Protein AF-A0A662S962-F1 (afdb_monomer_lite)

Structure (mmCIF, N/CA/C/O backbone):
data_AF-A0A662S962-F1
#
_entry.id   AF-A0A662S962-F1
#
loop_
_atom_site.group_PDB
_atom_site.id
_atom_site.type_symbol
_atom_site.label_atom_id
_atom_site.label_alt_id
_atom_site.label_comp_id
_atom_site.label_asym_id
_atom_site.label_entity_id
_atom_site.label_seq_id
_atom_site.pdbx_PDB_ins_code
_atom_site.Cartn_x
_atom_site.Cartn_y
_atom_site.Cartn_z
_atom_site.occupancy
_atom_site.B_iso_or_equiv
_atom_site.auth_seq_id
_atom_site.auth_comp_id
_atom_site.auth_asym_id
_atom_site.auth_atom_id
_atom_site.pdbx_PDB_model_num
ATOM 1 N N . MET A 1 1 ? -18.439 -4.542 11.774 1.00 47.22 1 MET A N 1
ATOM 2 C CA . MET A 1 1 ? -17.886 -5.087 10.516 1.00 47.22 1 MET A CA 1
ATOM 3 C C . MET A 1 1 ? -16.372 -5.118 10.675 1.00 47.22 1 MET A C 1
ATOM 5 O O . MET A 1 1 ? -15.807 -4.088 11.007 1.00 47.22 1 MET A O 1
ATOM 9 N N . GLY A 1 2 ? -15.734 -6.290 10.625 1.00 70.94 2 GLY A N 1
ATOM 10 C CA . GLY A 1 2 ? -14.279 -6.392 10.806 1.00 70.94 2 GLY A CA 1
ATOM 11 C C . GLY A 1 2 ? -13.557 -6.193 9.476 1.00 70.94 2 GLY A C 1
ATOM 12 O O . GLY A 1 2 ? -13.954 -6.805 8.486 1.00 70.94 2 GLY A O 1
ATOM 13 N N . PHE A 1 3 ? -12.519 -5.360 9.438 1.00 75.56 3 PHE A N 1
ATOM 14 C CA . PHE A 1 3 ? -11.674 -5.201 8.252 1.00 75.56 3 PHE A CA 1
ATOM 15 C C . PHE A 1 3 ? -10.515 -6.198 8.294 1.00 75.56 3 PHE A C 1
ATOM 17 O O . PHE A 1 3 ? -9.945 -6.454 9.356 1.00 75.56 3 PHE A O 1
ATOM 24 N N . LYS A 1 4 ? -10.166 -6.757 7.132 1.00 86.38 4 LYS A N 1
ATOM 25 C CA . LYS A 1 4 ? -8.947 -7.552 6.962 1.00 86.38 4 LYS A CA 1
ATOM 26 C C . LYS A 1 4 ? -7.853 -6.684 6.358 1.00 86.38 4 LYS A C 1
ATOM 28 O O . LYS A 1 4 ? -8.128 -5.851 5.500 1.00 86.38 4 LYS A O 1
ATOM 33 N N . VAL A 1 5 ? -6.618 -6.923 6.777 1.00 87.81 5 VAL A N 1
ATOM 34 C CA . VAL A 1 5 ? -5.419 -6.323 6.190 1.00 87.81 5 VAL A CA 1
ATOM 35 C C . VAL A 1 5 ? -4.770 -7.360 5.283 1.00 87.81 5 VAL A C 1
ATOM 37 O O . VAL A 1 5 ? -4.521 -8.489 5.703 1.00 87.81 5 VAL A O 1
ATOM 40 N N . ALA A 1 6 ? -4.504 -6.994 4.034 1.00 88.00 6 ALA A N 1
ATOM 41 C CA . ALA A 1 6 ? -3.747 -7.832 3.113 1.00 88.00 6 ALA A CA 1
ATOM 42 C C . ALA A 1 6 ? -2.299 -7.337 3.049 1.00 88.00 6 ALA A C 1
ATOM 44 O O . ALA A 1 6 ? -2.064 -6.168 2.749 1.00 88.00 6 ALA A O 1
ATOM 45 N N . ILE A 1 7 ? -1.341 -8.224 3.313 1.00 86.56 7 ILE A N 1
ATOM 46 C CA . ILE A 1 7 ? 0.077 -7.995 3.028 1.00 86.56 7 ILE A CA 1
ATOM 47 C C . ILE A 1 7 ? 0.350 -8.655 1.679 1.00 86.56 7 ILE A C 1
ATOM 49 O O . ILE A 1 7 ? 0.311 -9.882 1.571 1.00 86.56 7 ILE A O 1
ATOM 53 N N . VAL A 1 8 ? 0.566 -7.839 0.650 1.00 83.25 8 VAL A N 1
ATOM 54 C CA . VAL A 1 8 ? 0.821 -8.313 -0.715 1.00 83.25 8 VAL A CA 1
ATOM 55 C C . VAL A 1 8 ? 2.319 -8.336 -0.950 1.00 83.25 8 VAL A C 1
ATOM 57 O O . VAL A 1 8 ? 2.965 -7.293 -0.910 1.00 83.25 8 VAL A O 1
ATOM 60 N N . LEU A 1 9 ? 2.853 -9.526 -1.195 1.00 81.06 9 LEU A N 1
ATOM 61 C CA . LEU A 1 9 ? 4.252 -9.737 -1.533 1.00 81.06 9 LEU A CA 1
ATOM 62 C C . LEU A 1 9 ? 4.340 -9.689 -3.054 1.00 81.06 9 LEU A C 1
ATOM 64 O O . LEU A 1 9 ? 3.990 -10.655 -3.729 1.00 81.06 9 LEU A O 1
ATOM 68 N N . GLN A 1 10 ? 4.687 -8.526 -3.597 1.00 69.06 10 GLN A N 1
ATOM 69 C CA . GLN A 1 10 ? 4.741 -8.356 -5.042 1.00 69.06 10 GLN A CA 1
ATOM 70 C C . GLN A 1 10 ? 6.038 -8.935 -5.600 1.00 69.06 10 GLN A C 1
ATOM 72 O O . GLN A 1 10 ? 7.125 -8.473 -5.274 1.00 69.06 10 GLN A O 1
ATOM 77 N N . ASN A 1 11 ? 5.906 -9.888 -6.519 1.00 62.25 11 ASN A N 1
ATOM 78 C CA . ASN A 1 11 ? 6.986 -10.280 -7.409 1.00 62.25 11 ASN A CA 1
ATOM 79 C C . ASN A 1 11 ? 6.905 -9.422 -8.676 1.00 62.25 11 ASN A C 1
ATOM 81 O O . ASN A 1 11 ? 6.393 -9.846 -9.710 1.00 62.25 11 ASN A O 1
ATOM 85 N N . ILE A 1 12 ? 7.333 -8.164 -8.588 1.00 53.41 12 ILE A N 1
ATOM 86 C CA . ILE A 1 12 ? 7.528 -7.394 -9.815 1.00 53.41 12 ILE A CA 1
ATOM 87 C C . ILE A 1 12 ? 8.851 -7.874 -10.394 1.00 53.41 12 ILE A C 1
ATOM 89 O O . ILE A 1 12 ? 9.917 -7.435 -9.970 1.00 53.41 12 ILE A O 1
ATOM 93 N N . ARG A 1 13 ? 8.768 -8.787 -11.366 1.00 51.47 13 ARG A N 1
ATOM 94 C CA . ARG A 1 13 ? 9.835 -8.960 -12.351 1.00 51.47 13 ARG A CA 1
ATOM 95 C C . ARG A 1 13 ? 9.874 -7.648 -13.119 1.00 51.47 13 ARG A C 1
ATOM 97 O O . ARG A 1 13 ? 9.091 -7.455 -14.049 1.00 51.47 13 ARG A O 1
ATOM 104 N N . ASP A 1 14 ? 10.673 -6.699 -12.644 1.00 46.59 14 ASP A N 1
ATOM 105 C CA . ASP A 1 14 ? 10.892 -5.462 -13.378 1.00 46.59 14 ASP A CA 1
ATOM 106 C C . ASP A 1 14 ? 11.325 -5.874 -14.793 1.00 46.59 14 ASP A C 1
ATOM 108 O O . ASP A 1 14 ? 12.194 -6.731 -14.961 1.00 46.59 14 ASP A O 1
ATOM 112 N N . ILE A 1 15 ? 10.683 -5.306 -15.817 1.00 46.78 15 ILE A N 1
ATOM 113 C CA . ILE A 1 15 ? 10.999 -5.587 -17.230 1.00 46.78 15 ILE A CA 1
ATOM 114 C C . ILE A 1 15 ? 12.486 -5.276 -17.528 1.00 46.78 15 ILE A C 1
ATOM 116 O O . ILE A 1 15 ? 13.054 -5.837 -18.461 1.00 46.78 15 ILE A O 1
ATOM 120 N N . ASP A 1 16 ? 13.129 -4.480 -16.665 1.00 44.41 16 ASP A N 1
ATOM 121 C CA . ASP A 1 16 ? 14.546 -4.110 -16.710 1.00 44.41 16 ASP A CA 1
ATOM 122 C C . ASP A 1 16 ? 15.465 -4.920 -15.764 1.00 44.41 16 ASP A C 1
ATOM 124 O O . ASP A 1 16 ? 16.687 -4.781 -15.831 1.00 44.41 16 ASP A O 1
ATOM 128 N N . ALA A 1 17 ? 14.940 -5.781 -14.883 1.00 44.78 17 ALA A N 1
ATOM 129 C CA . ALA A 1 17 ? 15.756 -6.507 -13.903 1.00 44.78 17 ALA A CA 1
ATOM 130 C C . ALA A 1 17 ? 16.189 -7.881 -14.427 1.00 44.78 17 ALA A C 1
ATOM 132 O O . ALA A 1 17 ? 15.734 -8.928 -13.968 1.00 44.78 17 ALA A O 1
ATOM 133 N N . GLN A 1 18 ? 17.132 -7.883 -15.370 1.00 40.75 18 GLN A N 1
ATOM 134 C CA . GLN A 1 18 ? 17.979 -9.061 -15.584 1.00 40.75 18 GLN A CA 1
ATOM 135 C C . GLN A 1 18 ? 19.130 -9.175 -14.570 1.00 40.75 18 GLN A C 1
ATOM 137 O O . GLN A 1 18 ? 19.819 -10.187 -14.592 1.00 40.75 18 GLN A O 1
ATOM 142 N N . LEU A 1 19 ? 19.332 -8.217 -13.655 1.00 44.97 19 LEU A N 1
ATOM 143 C CA . LEU A 1 19 ? 20.336 -8.315 -12.585 1.00 44.97 19 LEU A CA 1
ATOM 144 C C . LEU 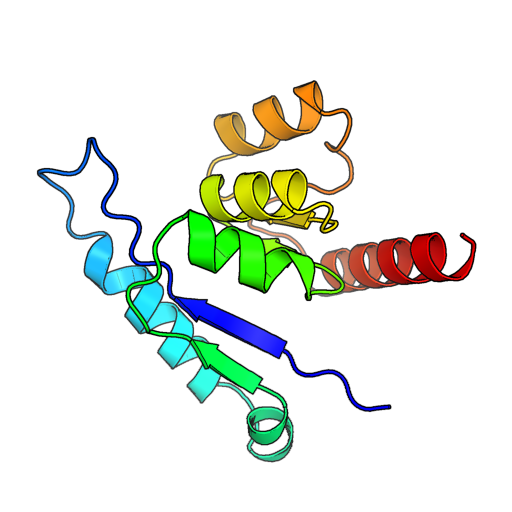A 1 19 ? 19.952 -7.483 -11.341 1.00 44.97 19 LEU A C 1
ATOM 146 O O . LEU A 1 19 ? 20.390 -6.344 -11.223 1.00 44.97 19 LEU A O 1
ATOM 150 N N . SER A 1 20 ? 19.207 -8.039 -10.382 1.00 39.47 20 SER A N 1
ATOM 151 C CA . SER A 1 20 ? 19.378 -7.682 -8.959 1.00 39.47 20 SER A CA 1
ATOM 152 C C . SER A 1 20 ? 18.740 -8.720 -8.029 1.00 39.47 20 SER A C 1
ATOM 154 O O . SER A 1 20 ? 17.685 -9.283 -8.311 1.00 39.47 20 SER A O 1
ATOM 156 N N . ASP A 1 21 ? 19.399 -8.958 -6.895 1.00 45.94 21 ASP A N 1
ATOM 157 C CA . ASP A 1 21 ? 19.005 -9.835 -5.777 1.00 45.94 21 ASP A CA 1
ATOM 158 C C . ASP A 1 21 ? 17.731 -9.369 -5.022 1.00 45.94 21 ASP A C 1
ATOM 160 O O . ASP A 1 21 ? 17.357 -9.951 -4.002 1.00 45.94 21 ASP A O 1
ATOM 164 N N . ASP A 1 22 ? 17.029 -8.339 -5.515 1.00 50.47 22 ASP A N 1
ATOM 165 C CA . ASP A 1 22 ? 15.889 -7.683 -4.846 1.00 50.47 22 ASP A CA 1
ATOM 166 C C . ASP A 1 22 ? 14.673 -8.610 -4.657 1.00 50.47 22 ASP A C 1
ATOM 168 O O . ASP A 1 22 ? 13.795 -8.361 -3.830 1.00 50.47 22 ASP A O 1
ATOM 172 N N . LEU A 1 23 ? 14.627 -9.719 -5.400 1.00 50.22 23 LEU A N 1
ATOM 173 C CA . LEU A 1 23 ? 13.551 -10.710 -5.365 1.00 50.22 23 LEU A CA 1
ATOM 174 C C . LEU A 1 23 ? 13.390 -11.376 -3.987 1.00 50.22 23 LEU A C 1
ATOM 176 O O . LEU A 1 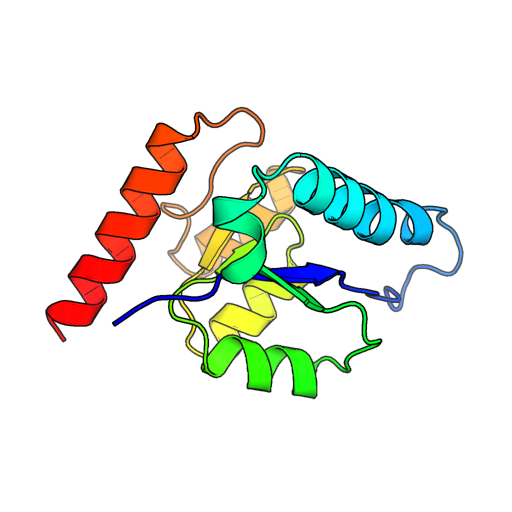23 ? 12.288 -11.783 -3.609 1.00 50.22 23 LEU A O 1
ATOM 180 N N . ASN A 1 24 ? 14.485 -11.512 -3.237 1.00 54.34 24 ASN A N 1
ATOM 181 C CA . ASN A 1 24 ? 14.485 -12.216 -1.957 1.00 54.34 24 ASN A CA 1
ATOM 182 C C . ASN A 1 24 ? 13.993 -11.332 -0.793 1.00 54.34 24 ASN A C 1
ATOM 184 O O . ASN A 1 24 ? 13.697 -11.853 0.287 1.00 54.34 24 ASN A O 1
ATOM 188 N N . ASP A 1 25 ? 13.877 -10.016 -1.001 1.00 67.50 25 ASP A N 1
ATOM 189 C CA . ASP A 1 25 ? 13.676 -9.051 0.081 1.00 67.50 25 ASP A CA 1
ATOM 190 C C . ASP A 1 25 ? 12.192 -8.867 0.447 1.00 67.50 25 ASP A C 1
ATOM 192 O O . ASP A 1 25 ? 11.813 -9.121 1.590 1.00 67.50 25 ASP A O 1
ATOM 196 N N . ASP A 1 26 ? 11.299 -8.578 -0.512 1.00 71.88 26 ASP A N 1
ATOM 197 C CA . ASP A 1 26 ? 9.867 -8.330 -0.229 1.00 71.88 26 ASP A CA 1
ATOM 198 C C . ASP A 1 26 ? 9.167 -9.551 0.403 1.00 71.88 26 ASP A C 1
ATOM 200 O O . ASP A 1 26 ? 8.392 -9.426 1.361 1.00 71.88 26 ASP A O 1
ATOM 204 N N . LEU A 1 27 ? 9.467 -10.761 -0.092 1.00 75.56 27 LEU A N 1
ATOM 205 C CA . LEU A 1 27 ? 8.925 -12.006 0.462 1.00 75.56 27 LEU A CA 1
ATOM 206 C C . LEU A 1 27 ? 9.388 -12.217 1.911 1.00 75.56 27 LEU A C 1
ATOM 208 O O . LEU A 1 27 ? 8.602 -12.635 2.770 1.00 75.56 27 LEU A O 1
ATOM 212 N N . THR A 1 28 ? 10.666 -11.948 2.175 1.00 82.12 28 THR A N 1
ATOM 213 C CA . THR A 1 28 ? 11.280 -12.105 3.495 1.00 82.12 28 THR A CA 1
ATOM 214 C C . THR A 1 28 ? 10.748 -11.054 4.463 1.00 82.12 28 THR A C 1
ATOM 216 O O . THR A 1 28 ? 10.254 -11.413 5.535 1.00 82.12 28 THR A O 1
ATOM 219 N N . ALA A 1 29 ? 10.746 -9.783 4.064 1.00 82.38 29 ALA A N 1
ATOM 220 C CA . ALA A 1 29 ? 10.246 -8.661 4.847 1.00 82.38 29 ALA A CA 1
ATOM 221 C C . ALA A 1 29 ? 8.767 -8.841 5.214 1.00 82.38 29 ALA A C 1
ATOM 223 O O . ALA A 1 29 ? 8.388 -8.728 6.382 1.00 82.38 29 ALA A O 1
ATOM 224 N N . GLY A 1 30 ? 7.915 -9.219 4.258 1.00 84.19 30 GLY A N 1
ATOM 225 C CA . GLY A 1 30 ? 6.497 -9.435 4.538 1.00 84.19 30 GLY A CA 1
ATOM 226 C C . GLY A 1 30 ? 6.230 -10.609 5.486 1.00 84.19 30 GLY A C 1
ATOM 227 O O . GLY A 1 30 ? 5.377 -10.507 6.374 1.00 84.19 30 GLY A O 1
ATOM 228 N N . LYS A 1 31 ? 7.004 -11.699 5.378 1.00 85.25 31 LYS A N 1
ATOM 229 C CA . LYS A 1 31 ? 6.963 -12.808 6.350 1.00 85.25 31 LYS A CA 1
ATOM 230 C C . LYS A 1 31 ? 7.438 -12.368 7.736 1.00 85.25 31 LYS A C 1
ATOM 232 O O . LYS A 1 31 ? 6.823 -12.752 8.732 1.00 85.25 31 LYS A O 1
ATOM 237 N N . GLN A 1 32 ? 8.494 -11.559 7.823 1.00 87.81 32 GLN A N 1
ATOM 238 C CA . GLN A 1 32 ? 8.983 -11.008 9.089 1.00 87.81 32 GLN A CA 1
ATOM 239 C C . GLN A 1 32 ? 7.923 -10.125 9.756 1.00 87.81 32 GLN A C 1
ATOM 241 O O . GLN A 1 32 ? 7.591 -10.358 10.918 1.00 87.81 32 GLN A O 1
ATOM 246 N N . ILE A 1 33 ? 7.314 -9.195 9.012 1.00 86.75 33 ILE A N 1
ATOM 247 C CA . ILE A 1 33 ? 6.216 -8.348 9.505 1.00 86.75 33 ILE A CA 1
ATOM 248 C C . ILE A 1 33 ? 5.068 -9.215 10.023 1.00 86.75 33 ILE A C 1
ATOM 250 O O . ILE A 1 33 ? 4.608 -9.018 11.147 1.00 86.75 33 ILE A O 1
ATOM 254 N N . PHE A 1 34 ? 4.634 -10.213 9.247 1.00 88.62 34 PHE A N 1
ATOM 255 C CA . PHE A 1 34 ? 3.570 -11.123 9.669 1.00 88.62 34 PHE A CA 1
ATOM 256 C C . PHE A 1 34 ? 3.924 -11.871 10.965 1.00 88.62 34 PHE A C 1
ATOM 258 O O . PHE A 1 34 ? 3.076 -12.039 11.844 1.00 88.62 34 PHE A O 1
ATOM 265 N N . ASN A 1 35 ? 5.180 -12.292 11.120 1.00 89.62 35 ASN A N 1
ATOM 266 C CA . ASN A 1 35 ? 5.649 -13.002 12.308 1.00 89.62 35 ASN A CA 1
ATOM 267 C C . ASN A 1 35 ? 5.728 -12.118 13.558 1.00 89.62 35 ASN A C 1
ATOM 269 O O . ASN A 1 35 ? 5.478 -12.629 14.650 1.00 89.62 35 ASN A O 1
ATOM 273 N N . LEU A 1 36 ? 5.983 -10.816 13.402 1.00 89.50 36 LEU A N 1
ATOM 274 C CA . LEU A 1 36 ? 5.984 -9.834 14.494 1.00 89.50 36 LEU A CA 1
ATOM 275 C C . LEU A 1 36 ? 4.577 -9.532 15.043 1.00 89.50 36 LEU A C 1
ATOM 277 O O . LEU A 1 36 ? 4.436 -8.996 16.146 1.00 89.50 36 LEU A O 1
ATOM 281 N N . LEU A 1 37 ? 3.512 -9.881 14.313 1.00 87.94 37 LEU A N 1
ATOM 282 C CA . LEU A 1 37 ? 2.141 -9.666 14.771 1.00 87.94 37 LEU A CA 1
ATOM 283 C C . LEU A 1 37 ? 1.789 -10.575 15.956 1.00 87.94 37 LEU A C 1
ATOM 285 O O . LEU A 1 37 ? 2.016 -11.785 15.940 1.00 87.94 37 LEU A O 1
ATOM 289 N N . ARG A 1 38 ? 1.111 -10.013 16.965 1.00 85.69 38 ARG A N 1
ATOM 290 C CA . ARG A 1 38 ? 0.508 -10.805 18.052 1.00 85.69 38 ARG A CA 1
ATOM 291 C C . ARG A 1 38 ? -0.544 -11.771 17.495 1.00 85.69 38 ARG A C 1
ATOM 293 O O . ARG A 1 38 ? -1.282 -11.405 16.582 1.00 85.69 38 ARG A O 1
ATOM 300 N N . CYS A 1 39 ? -0.703 -12.948 18.111 1.00 77.50 39 CYS A N 1
ATOM 301 C CA . CYS A 1 39 ? -1.628 -13.996 17.647 1.00 77.50 39 CYS A CA 1
ATOM 302 C C . CYS A 1 39 ? -3.054 -13.489 17.368 1.00 77.50 39 CYS A C 1
ATOM 304 O O . CYS A 1 39 ? -3.624 -13.818 16.334 1.00 77.50 39 CYS A O 1
ATOM 306 N N . ARG A 1 40 ? -3.598 -12.615 18.230 1.00 78.94 40 ARG A N 1
ATOM 307 C CA . ARG A 1 40 ? -4.942 -12.029 18.055 1.00 78.94 40 ARG A CA 1
ATOM 308 C C . ARG A 1 40 ? -5.100 -11.162 16.797 1.00 78.94 40 ARG A C 1
ATOM 310 O O . ARG A 1 40 ? -6.213 -10.972 16.333 1.00 78.94 40 ARG A O 1
ATOM 317 N N . ASN A 1 41 ? -4.002 -10.610 16.279 1.00 83.00 41 ASN A N 1
ATOM 318 C CA . ASN A 1 41 ? -4.010 -9.765 15.087 1.00 83.00 41 ASN A CA 1
ATOM 319 C C . ASN A 1 41 ? -3.816 -10.598 13.812 1.00 83.00 41 ASN A C 1
ATOM 321 O O . ASN A 1 41 ? -4.302 -10.194 12.761 1.00 83.00 41 ASN A O 1
ATOM 325 N N . LYS A 1 42 ? -3.150 -11.762 13.895 1.00 85.50 42 LYS A N 1
ATOM 326 C CA . LYS A 1 42 ? -2.861 -12.618 12.731 1.00 85.50 42 LYS A CA 1
ATOM 327 C C . LYS A 1 42 ? -4.125 -13.101 12.015 1.00 85.50 42 LYS A C 1
ATOM 329 O O . LYS A 1 42 ? -4.118 -13.186 10.797 1.00 85.50 42 LYS A O 1
ATOM 334 N N . SER A 1 43 ? -5.221 -13.351 12.734 1.00 87.12 43 SER A N 1
ATOM 335 C CA . SER A 1 43 ? -6.505 -13.760 12.134 1.00 87.12 43 SER A CA 1
ATOM 336 C C . SER A 1 43 ? -7.129 -12.699 11.216 1.00 87.12 43 SER A C 1
ATOM 338 O O . SER A 1 43 ? -7.939 -13.034 10.351 1.00 87.12 43 SER A O 1
ATOM 340 N N . ASN A 1 44 ? -6.736 -11.432 11.377 1.00 89.12 44 ASN A N 1
ATOM 341 C CA . ASN A 1 44 ? -7.188 -10.315 10.549 1.00 89.12 44 ASN A CA 1
ATOM 342 C C . ASN A 1 44 ? -6.198 -9.967 9.431 1.00 89.12 44 ASN A C 1
ATOM 344 O O . ASN A 1 44 ? -6.443 -9.015 8.693 1.00 89.12 44 ASN A O 1
ATOM 348 N N . VAL A 1 45 ? -5.098 -10.715 9.297 1.00 91.12 45 VAL A N 1
ATOM 349 C CA . VAL A 1 45 ? -4.073 -10.478 8.281 1.00 91.12 45 VAL A CA 1
ATOM 350 C C . VAL A 1 45 ? -4.015 -11.643 7.305 1.00 91.12 45 VAL A C 1
ATOM 352 O O . VAL A 1 45 ? -3.950 -12.803 7.703 1.00 91.12 45 VAL A O 1
ATOM 355 N N . VAL A 1 46 ? -4.027 -11.329 6.014 1.00 91.19 46 VAL A N 1
ATOM 356 C CA . VAL A 1 46 ? -3.853 -12.301 4.931 1.00 91.19 46 VAL A CA 1
ATOM 357 C C . VAL A 1 46 ? -2.547 -11.994 4.215 1.00 91.19 46 VAL A C 1
ATOM 359 O O . VAL A 1 46 ? -2.336 -10.865 3.777 1.00 91.19 46 VAL A O 1
ATOM 362 N N . LEU A 1 47 ? -1.681 -12.998 4.097 1.00 89.44 47 LEU A N 1
ATOM 363 C CA . LEU A 1 47 ? -0.474 -12.925 3.281 1.00 89.44 47 LEU A CA 1
ATOM 364 C C . LEU A 1 47 ? -0.820 -13.377 1.860 1.00 89.44 47 LEU A C 1
ATOM 366 O O . LEU A 1 47 ? -1.334 -14.480 1.683 1.00 89.44 47 LEU A O 1
ATOM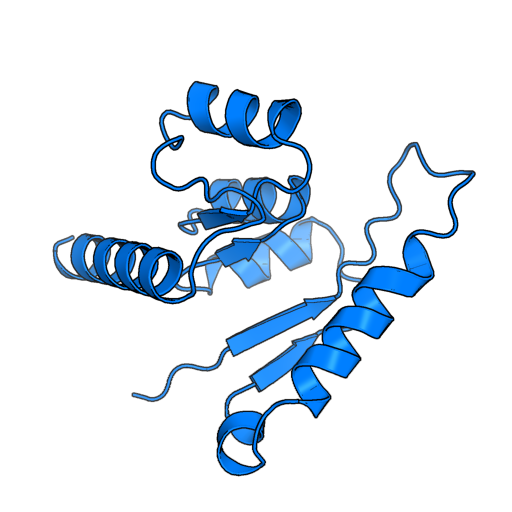 370 N N . ILE A 1 48 ? -0.563 -12.530 0.868 1.00 89.06 48 ILE A N 1
ATOM 371 C CA . ILE A 1 48 ? -0.737 -12.858 -0.550 1.00 89.06 48 ILE A CA 1
ATOM 372 C C . ILE A 1 48 ? 0.657 -12.971 -1.151 1.00 89.06 48 ILE A C 1
ATOM 374 O O . ILE A 1 48 ? 1.346 -11.964 -1.292 1.00 89.06 48 ILE A O 1
ATOM 378 N N . SER A 1 49 ? 1.068 -14.198 -1.456 1.00 85.88 49 SER A N 1
ATOM 379 C CA . SER A 1 49 ? 2.378 -14.527 -2.032 1.00 85.88 49 SER A CA 1
ATOM 380 C C . SER A 1 49 ? 2.281 -15.129 -3.436 1.00 85.88 49 SER A C 1
ATOM 382 O O . SER A 1 49 ? 3.264 -15.672 -3.930 1.00 85.88 49 SER A O 1
ATOM 384 N N . ASP A 1 50 ? 1.090 -15.101 -4.035 1.00 85.06 50 ASP A N 1
ATOM 385 C CA . ASP A 1 50 ? 0.863 -15.573 -5.399 1.00 85.06 50 ASP A CA 1
ATOM 386 C C . ASP A 1 50 ? 1.572 -14.643 -6.399 1.00 85.06 50 ASP A C 1
ATOM 388 O O . ASP A 1 50 ? 1.599 -13.424 -6.205 1.00 85.06 50 ASP A O 1
ATOM 392 N N . ASP A 1 51 ? 2.117 -15.204 -7.482 1.00 83.94 51 ASP A N 1
ATOM 393 C CA . ASP A 1 51 ? 2.693 -14.435 -8.595 1.00 83.94 51 ASP A CA 1
ATOM 394 C C . ASP A 1 51 ? 1.553 -13.846 -9.445 1.00 83.94 51 ASP A C 1
ATOM 396 O O . ASP A 1 51 ? 1.115 -14.435 -10.433 1.00 83.94 51 ASP A O 1
ATOM 400 N N . LEU A 1 52 ? 0.986 -12.732 -8.972 1.00 86.44 52 LEU A N 1
ATOM 401 C CA . LEU A 1 52 ? -0.167 -12.077 -9.587 1.00 86.44 52 LEU A CA 1
ATOM 402 C C . LEU A 1 52 ? 0.262 -11.174 -10.743 1.00 86.44 52 LEU A C 1
ATOM 404 O O . LEU A 1 52 ? 1.112 -10.295 -10.590 1.00 86.44 52 LEU A O 1
ATOM 408 N N . SER A 1 53 ? -0.420 -11.308 -11.877 1.00 89.56 53 SER A N 1
ATOM 409 C CA . SER A 1 53 ? -0.285 -10.374 -12.992 1.00 89.56 53 SER A CA 1
ATOM 410 C C . SER A 1 53 ? -0.713 -8.952 -12.588 1.00 89.56 53 SER A C 1
ATOM 412 O O . SER A 1 53 ? -1.542 -8.773 -11.685 1.00 89.56 53 SER A O 1
ATOM 414 N N . PRO A 1 54 ? -0.248 -7.907 -13.303 1.00 89.44 54 PRO A N 1
ATOM 415 C CA . PRO A 1 54 ? -0.702 -6.534 -13.072 1.00 89.44 54 PRO A CA 1
ATOM 416 C C . PRO A 1 54 ? -2.231 -6.386 -13.075 1.00 89.44 54 PRO A C 1
ATOM 418 O O . PRO A 1 54 ? -2.794 -5.672 -12.247 1.00 89.44 54 PRO A O 1
ATOM 421 N N . SER A 1 55 ? -2.920 -7.110 -13.963 1.00 91.69 55 SER A N 1
ATOM 422 C CA . SER A 1 55 ? -4.384 -7.084 -14.050 1.00 91.69 55 SER A CA 1
ATOM 423 C C . SER A 1 55 ? -5.065 -7.652 -12.799 1.00 91.69 55 SER A C 1
ATOM 425 O O . SER A 1 55 ? -6.046 -7.086 -12.311 1.00 91.69 55 SER A O 1
ATOM 427 N N . GLU A 1 56 ? -4.510 -8.720 -12.222 1.00 92.94 56 GLU A N 1
ATOM 428 C CA . GLU A 1 56 ? -5.016 -9.328 -10.992 1.00 92.94 56 GLU A CA 1
ATOM 429 C C . GLU A 1 56 ? -4.750 -8.435 -9.782 1.00 92.94 56 GLU A C 1
ATOM 431 O O . GLU A 1 56 ? -5.627 -8.290 -8.927 1.00 92.94 56 GLU A O 1
ATOM 436 N N . LEU A 1 57 ? -3.587 -7.778 -9.730 1.00 93.00 57 LEU A N 1
ATOM 437 C CA . LEU A 1 57 ? -3.268 -6.791 -8.698 1.00 93.00 57 LEU A CA 1
ATOM 438 C C . LEU A 1 57 ? -4.257 -5.620 -8.724 1.00 93.00 57 LEU A C 1
ATOM 440 O O . LEU A 1 57 ? -4.856 -5.312 -7.695 1.00 93.00 57 LEU A O 1
ATOM 444 N N . ILE A 1 58 ? -4.508 -5.024 -9.894 1.00 94.62 58 ILE A N 1
ATOM 445 C CA . ILE A 1 58 ? -5.494 -3.941 -10.064 1.00 94.62 58 ILE A CA 1
ATOM 446 C C . ILE A 1 58 ? -6.889 -4.404 -9.618 1.00 94.62 58 ILE A C 1
ATOM 448 O O . ILE A 1 58 ? -7.560 -3.721 -8.840 1.00 94.62 58 ILE A O 1
ATOM 452 N N . ALA A 1 59 ? -7.324 -5.593 -10.051 1.00 95.06 59 ALA A N 1
ATOM 453 C CA . ALA A 1 59 ? -8.628 -6.145 -9.683 1.00 95.06 59 ALA A CA 1
ATOM 454 C C . ALA A 1 59 ? -8.769 -6.388 -8.169 1.00 95.06 59 ALA A C 1
ATOM 456 O O . ALA A 1 59 ? -9.857 -6.222 -7.607 1.00 95.06 59 ALA A O 1
ATOM 457 N N . ARG A 1 60 ? -7.678 -6.771 -7.494 1.00 93.38 60 ARG A N 1
ATOM 458 C CA . ARG A 1 60 ? -7.623 -6.913 -6.033 1.00 93.38 60 ARG A CA 1
ATOM 459 C C . ARG A 1 60 ? -7.669 -5.551 -5.350 1.00 93.38 60 ARG A C 1
ATOM 461 O O . ARG A 1 60 ? -8.500 -5.364 -4.465 1.00 93.38 60 ARG A O 1
ATOM 468 N N . TYR A 1 61 ? -6.836 -4.602 -5.778 1.00 95.25 61 TYR A N 1
ATOM 469 C CA . TYR A 1 61 ? -6.765 -3.266 -5.186 1.00 95.25 61 TYR A CA 1
ATOM 470 C C . TYR A 1 61 ? -8.077 -2.509 -5.292 1.00 95.25 61 TYR A C 1
ATOM 472 O O . TYR A 1 61 ? -8.449 -1.859 -4.321 1.00 95.25 61 TYR A O 1
ATOM 480 N N . ARG A 1 62 ? -8.844 -2.691 -6.374 1.00 95.38 62 ARG A N 1
ATOM 481 C CA . ARG A 1 62 ? -10.199 -2.130 -6.529 1.00 95.38 62 ARG A CA 1
ATOM 482 C C . ARG A 1 62 ? -11.150 -2.474 -5.374 1.00 95.38 62 ARG A C 1
ATOM 484 O O . ARG A 1 62 ? -12.108 -1.749 -5.129 1.00 95.38 62 ARG A O 1
ATOM 491 N N . LYS A 1 63 ? -10.928 -3.600 -4.688 1.00 92.69 63 LYS A N 1
ATOM 492 C CA . LYS A 1 63 ? -11.750 -4.062 -3.554 1.00 92.69 63 LYS A CA 1
ATOM 493 C C . LYS A 1 63 ? -11.216 -3.598 -2.195 1.00 92.69 63 LYS A C 1
ATOM 495 O O . LYS A 1 63 ? -11.848 -3.868 -1.176 1.00 92.69 63 LYS A O 1
ATOM 500 N N . SER A 1 64 ? -10.058 -2.948 -2.166 1.00 93.44 64 SER A N 1
ATOM 501 C CA . SER A 1 64 ? -9.451 -2.412 -0.951 1.00 93.44 64 SER A CA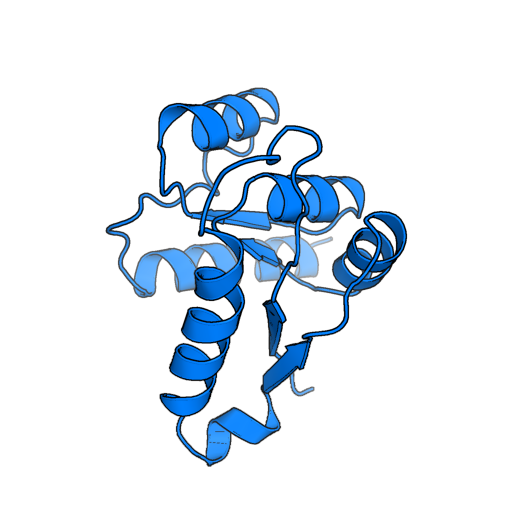 1
ATOM 502 C C . SER A 1 64 ? -10.000 -1.022 -0.641 1.00 93.44 64 SER A C 1
ATOM 504 O O . SER A 1 64 ? -10.293 -0.243 -1.542 1.00 93.44 64 SER A O 1
ATOM 506 N N . LEU A 1 65 ? -10.102 -0.693 0.648 1.00 94.06 65 LEU A N 1
ATOM 507 C CA . LEU A 1 65 ? -10.472 0.658 1.083 1.00 94.06 65 LEU A CA 1
ATOM 508 C C . LEU A 1 65 ? -9.342 1.656 0.829 1.00 94.06 65 LEU A C 1
ATOM 510 O O . LEU A 1 65 ? -9.579 2.752 0.333 1.00 94.06 65 LEU A O 1
ATOM 514 N N . ILE A 1 66 ? -8.124 1.254 1.193 1.00 95.44 66 ILE A N 1
ATOM 515 C CA . ILE A 1 66 ? -6.896 2.043 1.111 1.00 95.44 66 ILE A CA 1
ATOM 516 C C . ILE A 1 66 ? -5.757 1.082 0.760 1.00 95.44 66 ILE A C 1
ATOM 518 O O . ILE A 1 66 ? -5.744 -0.062 1.229 1.00 95.44 66 ILE A O 1
ATOM 522 N N . LEU A 1 67 ? -4.798 1.545 -0.038 1.00 96.62 67 LEU A N 1
ATOM 523 C CA . LEU A 1 67 ? -3.503 0.898 -0.218 1.00 96.62 67 LEU A CA 1
ATOM 524 C C . LEU A 1 67 ? -2.404 1.723 0.470 1.00 96.62 67 LEU A C 1
ATOM 526 O O . LEU A 1 67 ? -2.355 2.941 0.345 1.00 96.62 67 LEU A O 1
ATOM 530 N N . VAL A 1 68 ? -1.506 1.057 1.193 1.00 95.56 68 VAL A N 1
ATOM 531 C CA . VAL A 1 68 ? -0.276 1.657 1.729 1.00 95.56 68 VAL A CA 1
ATOM 532 C C . VAL A 1 68 ? 0.893 0.909 1.104 1.00 95.56 68 VAL A C 1
ATOM 534 O O . VAL A 1 68 ? 0.943 -0.318 1.202 1.00 95.56 68 VAL A O 1
ATOM 537 N N . GLY A 1 69 ? 1.807 1.611 0.436 1.00 92.06 69 GLY A N 1
ATOM 538 C CA . GLY A 1 69 ? 2.877 0.958 -0.321 1.00 92.06 69 GLY A CA 1
ATOM 539 C C . GLY A 1 69 ? 4.172 1.759 -0.380 1.00 92.06 69 GLY A C 1
ATOM 540 O O . GLY A 1 69 ? 4.158 2.984 -0.379 1.00 92.06 69 GLY A O 1
ATOM 541 N N . ALA A 1 70 ? 5.298 1.048 -0.454 1.00 87.31 70 ALA A N 1
ATOM 542 C CA . ALA A 1 70 ? 6.633 1.629 -0.633 1.00 87.31 70 ALA A CA 1
ATOM 543 C C . ALA A 1 70 ? 7.155 1.523 -2.083 1.00 87.31 70 ALA A C 1
ATOM 545 O O . ALA A 1 70 ? 8.100 2.209 -2.469 1.00 87.31 70 ALA A O 1
ATOM 546 N N . ARG A 1 71 ? 6.532 0.666 -2.906 1.00 85.38 71 ARG A N 1
ATOM 547 C CA . ARG A 1 71 ? 6.879 0.438 -4.318 1.00 85.38 71 ARG A CA 1
ATOM 548 C C . ARG A 1 71 ? 5.935 1.254 -5.202 1.00 85.38 71 ARG A C 1
ATOM 550 O O . ARG A 1 71 ? 4.722 1.124 -5.088 1.00 85.38 71 ARG A O 1
ATOM 557 N N . LEU A 1 72 ? 6.472 2.058 -6.120 1.00 87.56 72 LEU A N 1
ATOM 558 C CA . LEU A 1 72 ? 5.665 2.957 -6.961 1.00 87.56 72 LEU A CA 1
ATOM 559 C C . LEU A 1 72 ? 4.597 2.218 -7.791 1.00 87.56 72 LEU A C 1
ATOM 561 O O . LEU A 1 72 ? 3.482 2.710 -7.935 1.00 87.56 72 LEU A O 1
ATOM 565 N N . HIS A 1 73 ? 4.898 1.023 -8.300 1.00 88.44 73 HIS A N 1
ATOM 566 C CA . HIS A 1 73 ? 3.951 0.244 -9.103 1.00 88.44 73 HIS A CA 1
ATOM 567 C C . HIS A 1 73 ? 2.688 -0.159 -8.330 1.00 88.44 73 HIS A C 1
ATOM 569 O O . HIS A 1 73 ? 1.594 -0.083 -8.885 1.00 88.44 73 HIS A O 1
ATOM 575 N N . SER A 1 74 ? 2.800 -0.537 -7.050 1.00 90.81 74 SER A N 1
ATOM 576 C CA . SER A 1 74 ? 1.614 -0.867 -6.247 1.00 90.81 74 SER A CA 1
ATOM 577 C C . SER A 1 74 ? 0.729 0.358 -6.023 1.00 90.81 74 SER A C 1
ATOM 579 O O . SER A 1 74 ? -0.491 0.245 -6.136 1.00 90.81 74 SER A O 1
ATOM 581 N N . ILE A 1 75 ? 1.342 1.530 -5.811 1.00 93.88 75 ILE A N 1
ATOM 582 C CA . ILE A 1 75 ? 0.642 2.817 -5.720 1.00 93.88 75 ILE A CA 1
ATOM 583 C C . ILE A 1 75 ? -0.099 3.114 -7.027 1.00 93.88 75 ILE A C 1
ATOM 585 O O . ILE A 1 75 ? -1.304 3.340 -7.011 1.00 93.88 75 ILE A O 1
ATOM 589 N N . LEU A 1 76 ? 0.586 3.053 -8.172 1.00 93.81 76 LEU A N 1
ATOM 590 C CA . LEU A 1 76 ? -0.022 3.344 -9.472 1.00 93.81 76 LEU A CA 1
ATOM 591 C C . LEU A 1 76 ? -1.167 2.385 -9.810 1.00 93.81 76 LEU A C 1
ATOM 593 O O . LEU A 1 76 ? -2.227 2.832 -10.240 1.00 93.81 76 LEU A O 1
ATOM 597 N N . PHE A 1 77 ? -0.998 1.082 -9.577 1.00 95.00 77 PHE A N 1
ATOM 598 C CA . PHE A 1 77 ? -2.059 0.099 -9.813 1.00 95.00 77 PHE A CA 1
ATOM 599 C C . PHE A 1 77 ? -3.281 0.335 -8.924 1.00 95.00 77 PHE A C 1
ATOM 601 O O . PHE A 1 77 ? -4.409 0.177 -9.388 1.00 95.00 77 PHE A O 1
ATOM 608 N N . ALA A 1 78 ? -3.083 0.739 -7.669 1.00 95.94 78 ALA A N 1
ATOM 609 C CA . ALA A 1 78 ? -4.185 1.100 -6.786 1.00 95.94 78 ALA A CA 1
ATOM 610 C C . ALA A 1 78 ? -4.895 2.377 -7.245 1.00 95.94 78 ALA A C 1
ATOM 612 O O . ALA A 1 78 ? -6.122 2.387 -7.321 1.00 95.94 78 ALA A O 1
ATOM 613 N N . LEU A 1 79 ? -4.151 3.414 -7.635 1.00 95.81 79 LEU A N 1
ATOM 614 C CA . LEU A 1 79 ? -4.733 4.650 -8.163 1.00 95.81 79 LEU A CA 1
ATOM 615 C C . LEU A 1 79 ? -5.525 4.399 -9.457 1.00 95.81 79 LEU A C 1
ATOM 617 O O . LEU A 1 79 ? -6.663 4.851 -9.565 1.00 95.81 79 LEU A O 1
ATOM 621 N N . ILE A 1 80 ? -4.994 3.593 -10.385 1.00 95.81 80 ILE A N 1
ATOM 622 C CA . ILE A 1 80 ? -5.711 3.135 -11.593 1.00 95.81 80 ILE A CA 1
ATOM 623 C C . ILE A 1 80 ? -6.995 2.379 -11.220 1.00 95.81 80 ILE A C 1
ATOM 625 O O . ILE A 1 80 ? -8.023 2.522 -11.880 1.00 95.81 80 ILE A O 1
ATOM 629 N N . ALA A 1 81 ? -6.963 1.586 -10.146 1.00 95.88 81 ALA A N 1
ATOM 630 C CA . ALA A 1 81 ? -8.124 0.851 -9.656 1.00 95.88 81 ALA A CA 1
ATOM 631 C C . ALA A 1 81 ? -9.196 1.739 -8.987 1.00 95.88 81 ALA A C 1
ATOM 633 O O . ALA A 1 81 ? -10.288 1.238 -8.700 1.00 95.88 81 ALA A O 1
ATOM 634 N N . GLY A 1 82 ? -8.914 3.028 -8.755 1.00 95.06 82 GLY A N 1
ATOM 635 C CA . GLY A 1 82 ? -9.765 3.946 -7.989 1.00 95.06 82 GLY A CA 1
ATOM 636 C C . GLY A 1 82 ? -9.599 3.811 -6.470 1.00 95.06 82 GLY 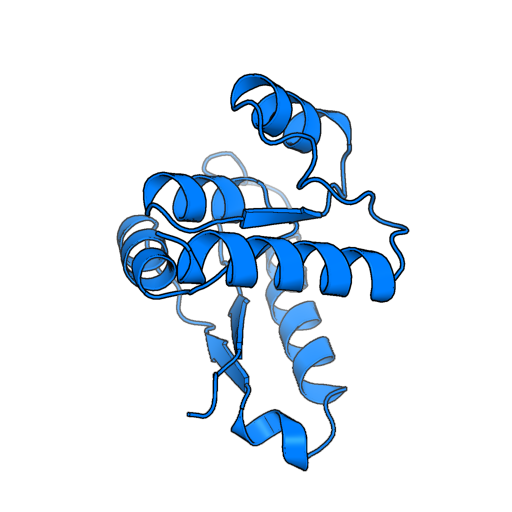A C 1
ATOM 637 O O . GLY A 1 82 ? -10.488 4.192 -5.703 1.00 95.06 82 GLY A O 1
ATOM 638 N N . THR A 1 83 ? -8.483 3.239 -6.023 1.00 96.06 83 THR A N 1
ATOM 639 C CA . THR A 1 83 ? -8.191 2.970 -4.615 1.00 96.06 83 THR A CA 1
ATOM 640 C C . THR A 1 83 ? -7.244 4.034 -4.054 1.00 96.06 83 THR A C 1
ATOM 642 O O . THR A 1 83 ? -6.107 4.150 -4.523 1.00 96.06 83 THR A O 1
ATOM 645 N N . PRO A 1 84 ? -7.672 4.802 -3.033 1.00 95.56 84 PRO A N 1
ATOM 646 C CA . PRO A 1 84 ? -6.837 5.775 -2.357 1.00 95.56 84 PRO A CA 1
ATOM 647 C C . PRO A 1 84 ? -5.566 5.133 -1.840 1.00 95.56 84 PRO A C 1
ATOM 649 O O . PRO A 1 84 ? -5.590 4.020 -1.306 1.00 95.56 84 PRO A O 1
ATOM 652 N N . SER A 1 85 ? -4.459 5.840 -2.018 1.00 96.50 85 SER A N 1
ATOM 653 C CA . SER A 1 85 ? -3.137 5.288 -1.777 1.00 96.50 85 SER A CA 1
ATOM 654 C C . SER A 1 85 ? -2.287 6.246 -0.959 1.00 96.50 85 SER A C 1
ATOM 656 O O . SER A 1 85 ? -2.193 7.424 -1.290 1.00 96.50 85 SER A O 1
ATOM 658 N N . ILE A 1 86 ? -1.654 5.719 0.087 1.00 97.19 86 ILE A N 1
ATOM 659 C CA . ILE A 1 86 ? -0.619 6.404 0.863 1.00 97.19 86 ILE A CA 1
ATOM 660 C C . ILE A 1 86 ? 0.724 5.817 0.436 1.00 97.19 86 ILE A C 1
ATOM 662 O O . ILE A 1 86 ? 0.939 4.603 0.527 1.00 97.19 86 ILE A O 1
ATOM 666 N N . ALA A 1 87 ? 1.622 6.670 -0.043 1.00 95.19 87 ALA A N 1
ATOM 667 C CA . ALA A 1 87 ? 2.918 6.254 -0.556 1.00 95.19 87 ALA A CA 1
ATOM 668 C C . ALA A 1 87 ? 4.018 6.495 0.483 1.00 95.19 87 ALA A C 1
ATOM 670 O O . ALA A 1 87 ? 4.172 7.606 0.977 1.00 95.19 87 ALA A O 1
ATOM 671 N N . ILE A 1 88 ? 4.810 5.469 0.787 1.00 93.06 88 ILE A N 1
ATOM 672 C CA . ILE A 1 88 ? 6.009 5.581 1.624 1.00 93.06 88 ILE A CA 1
ATOM 673 C C . ILE A 1 88 ? 7.204 5.772 0.688 1.00 93.06 88 ILE A C 1
ATOM 675 O O . ILE A 1 88 ? 7.591 4.868 -0.055 1.00 93.06 88 ILE A O 1
ATOM 679 N N . ALA A 1 89 ? 7.780 6.967 0.682 1.00 87.62 89 ALA A N 1
ATOM 680 C CA . ALA A 1 89 ? 8.853 7.342 -0.222 1.00 87.62 89 ALA A CA 1
ATOM 681 C C . ALA A 1 89 ? 10.220 6.886 0.313 1.00 87.62 89 ALA A C 1
ATOM 683 O O . ALA A 1 89 ? 10.931 7.639 0.968 1.00 87.62 89 ALA A O 1
ATOM 684 N N . VAL A 1 90 ? 10.610 5.650 -0.016 1.00 72.56 90 VAL A N 1
ATOM 685 C CA . VAL A 1 90 ? 11.951 5.113 0.304 1.00 72.56 90 VAL A CA 1
ATOM 686 C C . VAL A 1 90 ? 13.044 5.799 -0.530 1.00 72.56 90 VAL A C 1
ATOM 688 O O . VAL A 1 90 ? 14.130 6.075 -0.032 1.00 72.56 90 VAL A O 1
ATOM 691 N N . SER A 1 91 ? 12.744 6.145 -1.790 1.00 68.94 91 SER A N 1
ATOM 692 C CA . SER A 1 91 ? 13.558 7.052 -2.610 1.00 68.94 91 SER A CA 1
ATOM 693 C C . SER A 1 91 ? 12.721 8.272 -2.995 1.00 68.94 91 SER A C 1
ATOM 695 O O . SER A 1 91 ? 11.805 8.201 -3.819 1.00 68.94 91 SER A O 1
ATOM 697 N N . LYS A 1 92 ? 13.004 9.407 -2.347 1.00 64.31 92 LYS A N 1
ATOM 698 C CA . LYS A 1 92 ? 12.119 10.582 -2.339 1.00 64.31 92 LYS A CA 1
ATOM 699 C C . LYS A 1 92 ? 11.780 11.100 -3.738 1.00 64.31 92 LYS A C 1
ATOM 701 O O . LYS A 1 92 ? 10.646 11.481 -3.985 1.00 64.31 92 LYS A O 1
ATOM 706 N N . HIS A 1 93 ? 12.718 11.051 -4.681 1.00 76.12 93 HIS A N 1
ATOM 707 C CA . HIS A 1 93 ? 12.568 11.728 -5.972 1.00 76.12 93 HIS A CA 1
ATOM 708 C C . HIS A 1 93 ? 11.478 11.143 -6.882 1.00 76.12 93 HIS A C 1
ATOM 710 O O . HIS A 1 93 ? 10.694 11.904 -7.444 1.00 76.12 93 HIS A O 1
ATOM 716 N N . LYS A 1 94 ? 11.399 9.812 -7.033 1.00 83.31 94 LYS A N 1
ATOM 717 C CA . LYS A 1 94 ? 10.467 9.192 -7.995 1.00 83.31 94 LYS A CA 1
ATOM 718 C C . LYS A 1 94 ? 9.033 9.201 -7.477 1.00 83.31 94 LYS A C 1
ATOM 720 O O . LYS A 1 94 ? 8.133 9.680 -8.161 1.00 83.31 94 LYS A O 1
ATOM 725 N N . THR A 1 95 ? 8.833 8.694 -6.261 1.00 88.81 95 THR A N 1
ATOM 726 C CA . THR A 1 95 ? 7.501 8.593 -5.656 1.00 88.81 95 THR A CA 1
ATOM 727 C C . THR A 1 95 ? 6.885 9.971 -5.447 1.00 88.81 95 THR A C 1
ATOM 729 O O . THR A 1 95 ? 5.743 10.181 -5.847 1.00 88.81 95 THR A O 1
ATOM 732 N N . LEU A 1 96 ? 7.641 10.929 -4.894 1.00 90.94 96 LEU A N 1
ATOM 733 C CA . LEU A 1 96 ? 7.131 12.282 -4.673 1.00 90.94 96 LEU A CA 1
ATOM 734 C C . LEU A 1 96 ? 6.794 12.980 -5.992 1.00 90.94 96 LEU A C 1
ATOM 736 O O . LEU A 1 96 ? 5.713 13.543 -6.101 1.00 90.94 96 LEU A O 1
ATOM 740 N N . GLY A 1 97 ? 7.674 12.903 -6.998 1.00 91.69 97 GLY A N 1
ATOM 741 C CA . GLY A 1 97 ? 7.447 13.562 -8.285 1.00 91.69 97 GLY A CA 1
ATOM 742 C C . GLY A 1 97 ? 6.180 13.069 -8.986 1.00 91.69 97 GLY A C 1
ATOM 743 O O . GLY A 1 97 ? 5.373 13.874 -9.441 1.00 91.69 97 GLY A O 1
ATOM 744 N N . ILE A 1 98 ? 5.951 11.752 -9.015 1.00 92.44 98 ILE A N 1
ATOM 745 C CA . ILE A 1 98 ? 4.725 11.187 -9.597 1.00 92.44 98 ILE A CA 1
ATOM 746 C C . ILE A 1 98 ? 3.487 11.589 -8.792 1.00 92.44 98 ILE A C 1
ATOM 748 O O . ILE A 1 98 ? 2.488 11.993 -9.378 1.00 92.44 98 ILE A O 1
ATOM 752 N N . MET A 1 99 ? 3.546 11.528 -7.461 1.00 94.62 99 MET A N 1
ATOM 753 C CA . MET A 1 99 ? 2.409 11.908 -6.619 1.00 94.62 99 MET A CA 1
ATOM 754 C C . MET A 1 99 ? 2.083 13.405 -6.734 1.00 94.62 99 MET A C 1
ATOM 756 O O . MET A 1 99 ? 0.908 13.746 -6.767 1.00 94.62 99 MET A O 1
ATOM 760 N N . GLN A 1 100 ? 3.082 14.280 -6.892 1.00 95.25 100 GLN A N 1
ATOM 761 C CA . GLN A 1 100 ? 2.890 15.710 -7.176 1.00 95.25 100 GLN A CA 1
ATOM 762 C C . GLN A 1 100 ? 2.208 15.952 -8.526 1.00 95.25 100 GLN A C 1
ATOM 764 O O . GLN A 1 100 ? 1.291 16.761 -8.615 1.00 95.25 100 GLN A O 1
ATOM 769 N N . ILE A 1 101 ? 2.612 15.229 -9.577 1.00 95.25 101 ILE A N 1
ATOM 770 C CA . ILE A 1 101 ? 1.966 15.320 -10.900 1.00 95.25 101 ILE A CA 1
ATOM 771 C C . ILE A 1 101 ? 0.477 14.949 -10.814 1.00 95.25 101 ILE A C 1
ATOM 773 O O . ILE A 1 101 ? -0.343 15.502 -11.543 1.00 95.25 101 ILE A O 1
ATOM 777 N N . LEU A 1 102 ? 0.123 1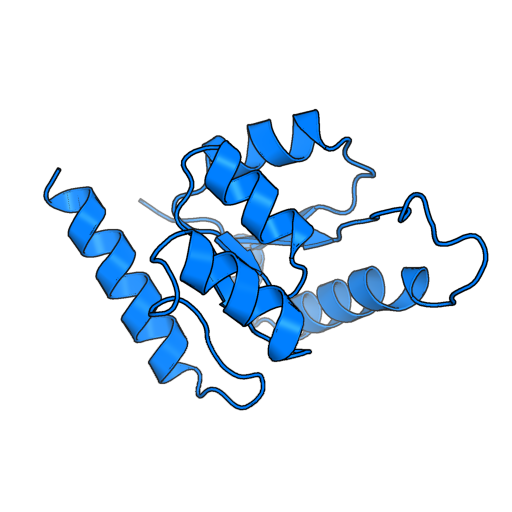4.032 -9.912 1.00 95.25 102 LEU A N 1
ATOM 778 C CA . LEU A 1 102 ? -1.255 13.603 -9.674 1.00 95.25 102 LEU A CA 1
ATOM 779 C C . LEU A 1 102 ? -2.011 14.481 -8.656 1.00 95.25 102 LEU A C 1
ATOM 781 O O . LEU A 1 102 ? -3.192 14.229 -8.427 1.00 95.25 102 LEU A O 1
ATOM 785 N N . GLY A 1 103 ? -1.368 15.484 -8.042 1.00 96.56 103 GLY A N 1
ATOM 786 C CA . GLY A 1 103 ? -1.956 16.320 -6.983 1.00 96.56 103 GLY A CA 1
ATOM 787 C C . GLY A 1 103 ? -2.208 15.574 -5.664 1.00 96.56 103 GLY A C 1
ATOM 788 O O . GLY A 1 103 ? -3.147 15.887 -4.932 1.00 96.56 103 GLY A O 1
ATOM 789 N N . LEU A 1 104 ? -1.425 14.528 -5.391 1.00 96.12 104 LEU A N 1
ATOM 790 C CA . LEU A 1 104 ? -1.559 13.621 -4.246 1.00 96.12 104 LEU A CA 1
ATOM 791 C C . LEU A 1 104 ? -0.350 13.672 -3.299 1.00 96.12 104 LEU A C 1
ATOM 793 O O . LEU A 1 104 ? -0.184 12.790 -2.457 1.00 96.12 104 LEU A O 1
ATOM 797 N N . GLU A 1 105 ? 0.505 14.686 -3.400 1.00 95.19 105 GLU A N 1
ATOM 798 C CA . GLU A 1 105 ? 1.735 14.815 -2.614 1.00 95.19 105 GLU A CA 1
ATOM 799 C C . GLU A 1 105 ? 1.508 14.818 -1.098 1.00 95.19 105 GLU A C 1
ATOM 801 O O . GLU A 1 105 ? 2.374 14.366 -0.352 1.00 95.19 105 GLU A O 1
ATOM 806 N N . ARG A 1 106 ? 0.324 15.242 -0.634 1.00 95.62 106 ARG A N 1
ATOM 807 C CA . ARG A 1 106 ? -0.050 15.204 0.790 1.00 95.62 106 ARG A CA 1
ATOM 808 C C . ARG A 1 106 ? -0.152 13.786 1.362 1.00 95.62 106 ARG A C 1
ATOM 810 O O . ARG A 1 106 ? -0.080 13.606 2.571 1.00 95.62 106 ARG A O 1
ATOM 817 N N . TYR A 1 107 ? -0.320 12.785 0.496 1.00 96.25 107 TYR A N 1
ATOM 818 C CA . TYR A 1 107 ? -0.409 11.371 0.863 1.00 96.25 107 TYR A CA 1
ATOM 819 C C . TYR A 1 107 ? 0.934 10.643 0.747 1.00 96.25 107 TYR A C 1
ATOM 821 O O . TYR A 1 107 ? 0.976 9.411 0.698 1.00 96.25 107 TYR A O 1
ATOM 829 N N . VAL A 1 108 ? 2.034 11.394 0.687 1.00 95.75 108 VAL A N 1
ATOM 830 C CA . VAL A 1 108 ? 3.392 10.856 0.676 1.00 95.75 108 VAL A CA 1
ATOM 831 C C . VAL A 1 108 ? 4.003 10.996 2.066 1.00 95.75 108 VAL A C 1
ATOM 833 O O . VAL A 1 108 ? 4.100 12.093 2.608 1.00 95.75 108 VAL A O 1
ATOM 836 N N . LEU A 1 109 ? 4.438 9.875 2.632 1.00 95.38 109 LEU A N 1
ATOM 837 C CA . LEU A 1 109 ? 5.212 9.811 3.866 1.00 95.38 109 LEU A CA 1
ATOM 838 C C . LEU A 1 109 ? 6.687 9.588 3.529 1.00 95.38 109 LEU A C 1
ATOM 840 O O . LEU A 1 109 ? 7.010 8.747 2.688 1.00 95.38 109 LEU A O 1
ATOM 844 N N . ASP A 1 110 ? 7.584 10.306 4.200 1.00 91.06 110 ASP A N 1
ATOM 845 C CA . ASP A 1 110 ? 9.018 10.006 4.161 1.00 91.06 110 ASP A CA 1
ATOM 846 C C . ASP A 1 110 ? 9.311 8.675 4.879 1.00 91.06 110 ASP A C 1
ATOM 848 O O . ASP A 1 110 ? 8.507 8.188 5.675 1.00 91.06 110 ASP A O 1
ATOM 852 N N . SER A 1 111 ? 10.455 8.048 4.595 1.00 85.25 111 SER A N 1
ATOM 853 C CA . SER A 1 111 ? 10.809 6.730 5.150 1.00 85.25 111 SER A CA 1
ATOM 854 C C . SER A 1 111 ? 10.956 6.694 6.679 1.00 85.25 111 SER A C 1
ATOM 856 O O . SER A 1 111 ? 10.902 5.618 7.267 1.00 85.25 111 SER A O 1
ATOM 858 N N . ASP A 1 112 ? 11.144 7.845 7.323 1.00 88.56 112 ASP A N 1
ATOM 859 C CA . ASP A 1 112 ? 11.313 8.031 8.769 1.00 88.56 112 ASP A CA 1
ATOM 860 C C . ASP A 1 112 ? 10.027 8.490 9.490 1.00 88.56 112 ASP A C 1
ATOM 862 O O . ASP A 1 112 ? 10.074 8.971 10.625 1.00 88.56 112 ASP A O 1
ATOM 866 N N . PHE A 1 113 ? 8.864 8.318 8.852 1.00 92.44 113 PHE A N 1
ATOM 867 C CA . PHE A 1 113 ? 7.564 8.682 9.416 1.00 92.44 113 PHE A CA 1
ATOM 868 C C . PHE A 1 113 ? 7.251 7.987 10.753 1.00 92.44 113 PHE A C 1
ATOM 870 O O . PHE A 1 113 ? 7.667 6.857 11.032 1.00 92.44 113 PHE A O 1
ATOM 877 N N . LYS A 1 114 ? 6.419 8.632 11.578 1.00 95.12 114 LYS A N 1
ATOM 878 C CA . LYS A 1 114 ? 5.873 8.022 12.796 1.00 95.12 114 LYS A CA 1
ATOM 879 C C . LYS A 1 114 ? 4.581 7.290 12.469 1.00 95.12 114 LYS A C 1
ATOM 881 O O . LYS A 1 114 ? 3.770 7.749 11.670 1.00 95.12 114 LYS A O 1
ATOM 886 N N . SER A 1 115 ? 4.291 6.197 13.177 1.00 93.38 115 SER A N 1
ATOM 887 C CA . SER A 1 115 ? 3.030 5.459 12.982 1.00 93.38 115 SER A CA 1
ATOM 888 C C . SER A 1 115 ? 1.782 6.337 13.159 1.00 93.38 115 SER A C 1
ATOM 890 O O . SER A 1 115 ? 0.754 6.059 12.546 1.00 93.38 115 SER A O 1
ATOM 892 N N . SER A 1 116 ? 1.862 7.399 13.971 1.00 96.62 116 SER A N 1
ATOM 893 C CA . SER A 1 116 ? 0.794 8.395 14.132 1.00 96.62 116 SER A CA 1
ATOM 894 C C . SER A 1 116 ? 0.419 9.081 12.822 1.00 96.62 116 SER A C 1
ATOM 896 O O . SER A 1 116 ? -0.766 9.297 12.578 1.00 96.62 116 SER A O 1
ATOM 898 N N . ASP A 1 117 ? 1.407 9.375 11.980 1.00 96.50 117 ASP A N 1
ATOM 899 C CA . ASP A 1 117 ? 1.237 10.136 10.744 1.00 96.50 117 ASP A CA 1
ATOM 900 C C . ASP A 1 117 ? 0.452 9.291 9.735 1.00 96.50 117 ASP A C 1
ATOM 902 O O . ASP A 1 117 ? -0.560 9.724 9.187 1.00 96.50 117 ASP A O 1
ATOM 906 N N . LEU A 1 118 ? 0.832 8.015 9.604 1.00 95.69 118 LEU A N 1
ATOM 907 C CA . LEU A 1 118 ? 0.102 7.041 8.793 1.00 95.69 118 LEU A CA 1
ATOM 908 C C . LEU A 1 118 ? -1.334 6.828 9.291 1.00 95.69 118 LEU A C 1
ATOM 910 O O . LEU A 1 118 ? -2.266 6.784 8.492 1.00 95.69 118 LEU A O 1
ATOM 914 N N . ILE A 1 119 ? -1.533 6.705 10.607 1.00 95.69 119 ILE A N 1
ATOM 915 C CA . ILE A 1 119 ? -2.874 6.536 11.188 1.00 95.69 119 ILE A CA 1
ATOM 916 C C . ILE A 1 119 ? -3.754 7.759 10.900 1.00 95.69 119 ILE A C 1
ATOM 918 O O . ILE A 1 119 ? -4.948 7.594 10.649 1.00 95.69 119 ILE A O 1
ATOM 922 N N . MET A 1 120 ? -3.190 8.967 10.940 1.00 96.75 120 MET A N 1
ATOM 923 C CA . MET A 1 120 ? -3.915 10.202 10.641 1.00 96.75 120 MET A CA 1
ATOM 924 C C . MET A 1 120 ? -4.396 10.223 9.187 1.00 96.75 120 MET A C 1
ATOM 926 O O . MET A 1 120 ? -5.593 10.389 8.960 1.00 96.75 120 MET A O 1
ATOM 930 N N . LEU A 1 121 ? -3.508 9.932 8.231 1.00 97.12 121 LEU A N 1
ATOM 931 C CA . LEU A 1 121 ? -3.859 9.861 6.807 1.00 97.12 121 LEU A CA 1
ATOM 932 C C . LEU A 1 121 ? -4.898 8.770 6.510 1.00 97.12 121 LEU A C 1
ATOM 934 O O . LEU A 1 121 ? -5.814 8.977 5.718 1.00 97.12 121 LEU A O 1
ATOM 938 N N . ILE A 1 122 ? -4.803 7.609 7.169 1.00 95.44 122 ILE A N 1
ATOM 939 C CA . ILE A 1 122 ? -5.808 6.543 7.030 1.00 95.44 122 ILE A CA 1
ATOM 940 C C . ILE A 1 122 ? -7.186 7.026 7.496 1.00 95.44 122 ILE A C 1
ATOM 942 O O . ILE A 1 122 ? -8.182 6.779 6.820 1.00 95.44 122 ILE A O 1
ATOM 946 N N . LYS A 1 123 ? -7.262 7.704 8.648 1.00 95.06 123 LYS A N 1
ATOM 947 C CA . LYS A 1 123 ? -8.532 8.229 9.176 1.00 95.06 123 LYS A CA 1
ATOM 948 C C . LYS A 1 123 ? -9.135 9.288 8.260 1.00 95.06 123 LYS A C 1
ATOM 950 O O . LYS A 1 123 ? -10.345 9.273 8.049 1.00 95.06 123 LYS A O 1
ATOM 955 N N . GLU A 1 124 ? -8.302 10.172 7.725 1.00 94.75 124 GLU A N 1
ATOM 956 C CA . GLU A 1 124 ? -8.701 11.196 6.759 1.00 94.75 124 GLU A CA 1
ATOM 957 C C . GLU A 1 124 ? -9.334 10.554 5.518 1.00 94.75 124 GLU A C 1
ATOM 959 O O . GLU A 1 124 ? -10.490 10.835 5.210 1.00 94.75 124 GLU A O 1
ATOM 964 N N . LEU A 1 125 ? -8.650 9.584 4.902 1.00 93.81 125 LEU A N 1
ATOM 965 C CA . LEU A 1 125 ? -9.148 8.858 3.728 1.00 93.81 125 LEU A CA 1
ATOM 966 C C . LEU A 1 125 ? -10.448 8.082 3.976 1.00 93.81 125 LEU A C 1
ATOM 968 O O . LEU A 1 125 ? -11.293 7.989 3.085 1.00 93.81 125 LEU A O 1
ATOM 972 N N . ILE A 1 126 ? -10.615 7.498 5.166 1.00 91.50 126 ILE A N 1
ATOM 973 C CA . ILE A 1 126 ? -11.869 6.827 5.540 1.00 91.50 126 ILE A CA 1
ATOM 974 C C . ILE A 1 126 ? -12.998 7.856 5.667 1.00 91.50 126 ILE A C 1
ATOM 976 O O . ILE A 1 126 ? -14.072 7.647 5.113 1.00 91.50 126 ILE A O 1
ATOM 980 N N . THR A 1 127 ? -12.736 8.979 6.339 1.00 92.25 127 THR A N 1
ATOM 981 C CA . THR A 1 127 ? -13.730 10.039 6.570 1.00 92.25 127 THR A CA 1
ATOM 982 C C . THR A 1 127 ? -14.188 10.674 5.255 1.00 92.25 127 THR A C 1
ATOM 984 O O . THR A 1 127 ? -15.381 10.879 5.053 1.00 92.25 127 THR A O 1
ATOM 987 N N . GLU A 1 128 ? -13.269 10.951 4.326 1.00 87.94 128 GLU A N 1
ATOM 988 C CA . GLU A 1 128 ? -13.611 11.489 3.000 1.00 87.94 128 GLU A CA 1
ATOM 989 C C . GLU A 1 128 ? -14.551 10.561 2.218 1.00 87.94 128 GLU A C 1
ATOM 991 O O . GLU A 1 128 ? -15.469 11.031 1.548 1.00 87.94 128 GLU A O 1
ATOM 996 N N . ARG A 1 129 ? -14.359 9.241 2.338 1.00 80.62 129 ARG A N 1
ATOM 997 C CA . ARG A 1 129 ? -15.205 8.239 1.676 1.00 80.62 129 ARG A CA 1
ATOM 998 C C . ARG A 1 129 ? -16.589 8.094 2.292 1.00 80.62 129 ARG A C 1
ATOM 1000 O O . ARG A 1 129 ? -17.518 7.791 1.560 1.00 80.62 129 ARG A O 1
ATOM 1007 N N . GLU A 1 130 ? -16.722 8.253 3.606 1.00 81.94 130 GLU A N 1
ATOM 1008 C CA . GLU A 1 130 ? -18.024 8.175 4.287 1.00 81.94 130 GLU A CA 1
ATOM 1009 C C . GLU A 1 130 ? -18.918 9.389 3.986 1.00 81.94 130 GLU A C 1
ATOM 1011 O O . GLU A 1 130 ? -20.135 9.301 4.121 1.00 81.94 130 GLU A O 1
ATOM 1016 N N . ASN A 1 131 ? -18.321 10.506 3.560 1.00 74.75 131 ASN A N 1
ATOM 1017 C CA . ASN A 1 131 ? -19.023 11.748 3.233 1.00 74.75 131 ASN A CA 1
ATOM 1018 C C . ASN A 1 131 ? -19.426 11.872 1.749 1.00 74.75 131 ASN A C 1
ATOM 1020 O O . ASN A 1 131 ? -19.971 12.908 1.363 1.00 74.75 131 ASN A O 1
ATOM 1024 N N . CYS A 1 132 ? -19.142 10.857 0.927 1.00 57.00 132 CYS A N 1
ATOM 1025 C CA . CYS A 1 132 ? -19.507 10.773 -0.491 1.00 57.00 132 CYS A CA 1
ATOM 1026 C C . CYS A 1 132 ? -20.649 9.772 -0.698 1.00 57.00 132 CYS A C 1
ATOM 1028 O O . CYS A 1 132 ? -21.537 10.068 -1.528 1.00 57.00 132 CYS A O 1
#

Sequence (132 aa):
MGFKVAIVLQNIRDIDAQLSDDLNDDLTAGKQIFNLLRCRNKSNVVLISDDLSPSELIARYRKSLILVGARLHSILFALIAGTPSIAIAVSKHKTLGIMQILGLERYVLDSDFKSSDLIMLIKELITERENC

Foldseek 3Di:
DAAAAELEQEPPPPPPPPDDPCNVPSVVVSVVVLVPDDPVNNVRYHYHPDHDDLVRLLVVLLPDQEAEDADQSSVVSNVVSVHHYQYEDAPCPPNQVVCVVVVNNQSYHYNPDDPVSVVVVVVVSVVVVVVD

Secondary structure (DSSP, 8-state):
-PPPEEEE------TT-SS-TTHHHHHHHHHHHHHHS-HHHHTTEEEE-S---HHHHHHHHTT-S-EEESSHHHHHHHHHTT--EEEEESSHHHHHHHHHHTT-GGGEEETT--HHHHHHHHHHHHHHHHT-

pLDDT: mean 84.25, std 15.03, range [39.47, 97.19]

Radius of gyration: 15.08 Å; chains: 1; bounding box: 40×32×35 Å